Protein AF-A0A4Y2PG86-F1 (afdb_monomer)

Secondary structure (DSSP, 8-state):
-------S--GGG-EEEEEEEEETTEEEEEEEEE----PPPPPSS-EEEEE-SS-EEEE---S---SS-------------

Sequence (81 aa):
MSELQILKTHRNDTGTYSCSAVSDIGTDEATIQYIVQGRPDPPPDISVVNVTSRSVTLQWDVKHDGNSHVTGSVVQYQSIS

pLDDT: mean 91.76, std 5.01, range [69.31, 97.75]

Mean predicted aligned error: 5.9 Å

InterPro domains:
  IPR003961 Fibronectin type III [PF00041] (41-79)
  IPR003961 Fibronectin type III [PS50853] (42-81)
  IPR003961 Fibronectin type III [cd00063] (40-78)
  IPR013783 Immunoglobulin-like fold [G3DSA:2.60.40.10] (1-42)
  IPR013783 Immunoglobulin-like fold [G3DSA:2.60.40.10] (43-81)
  IPR036116 Fibronectin type III superfamily [SSF49265] (26-79)
  IPR036179 Immunoglobulin-like domain superfamily [SSF48726] (3-36)

Structure (mmCIF, N/CA/C/O backbone):
data_AF-A0A4Y2PG86-F1
#
_entry.id   AF-A0A4Y2PG86-F1
#
loop_
_atom_site.group_PDB
_atom_site.id
_atom_site.type_symbol
_atom_site.label_atom_id
_atom_site.label_alt_id
_atom_site.label_comp_id
_atom_site.label_asym_id
_atom_site.label_entity_id
_atom_site.label_seq_id
_atom_site.pdbx_PDB_ins_code
_atom_site.Cartn_x
_atom_site.Cartn_y
_atom_site.Cartn_z
_atom_site.occupancy
_atom_site.B_iso_or_equiv
_atom_site.auth_seq_id
_atom_site.auth_comp_id
_atom_site.auth_asym_id
_atom_site.auth_atom_id
_atom_site.pdbx_PDB_model_num
ATOM 1 N N . MET A 1 1 ? 4.794 -9.305 -30.760 1.00 69.31 1 MET A N 1
ATOM 2 C CA . MET A 1 1 ? 4.388 -8.470 -29.614 1.00 69.31 1 MET A CA 1
ATOM 3 C C . MET A 1 1 ? 5.053 -9.075 -28.396 1.00 69.31 1 MET A C 1
ATOM 5 O O . MET A 1 1 ? 4.896 -10.273 -28.201 1.00 69.31 1 MET A O 1
ATOM 9 N N . SER A 1 2 ? 5.863 -8.303 -27.677 1.00 85.06 2 SER A N 1
ATOM 10 C CA . SER A 1 2 ? 6.458 -8.747 -26.412 1.00 85.06 2 SER A CA 1
ATOM 11 C C . SER A 1 2 ? 5.507 -8.373 -25.279 1.00 85.06 2 SER A C 1
ATOM 13 O O . SER A 1 2 ? 4.963 -7.272 -25.291 1.00 85.06 2 SER A O 1
ATOM 15 N N . GLU A 1 3 ? 5.286 -9.282 -24.335 1.00 93.00 3 GLU A N 1
ATOM 16 C CA . GLU A 1 3 ? 4.364 -9.095 -23.212 1.00 93.00 3 GLU A CA 1
ATOM 17 C C . GLU A 1 3 ? 5.024 -9.585 -21.918 1.00 93.00 3 GLU A C 1
ATOM 19 O O . GLU A 1 3 ? 5.682 -10.626 -21.909 1.00 93.00 3 GLU A O 1
ATOM 24 N N . LEU A 1 4 ? 4.832 -8.836 -20.828 1.00 93.19 4 LEU A N 1
ATOM 25 C CA . LEU A 1 4 ? 5.178 -9.251 -19.471 1.00 93.19 4 LEU A CA 1
ATOM 26 C C . LEU A 1 4 ? 3.885 -9.448 -18.676 1.00 93.19 4 LEU A C 1
ATOM 28 O O . LEU A 1 4 ? 3.084 -8.524 -18.555 1.00 93.19 4 LEU A O 1
ATOM 32 N N . GLN A 1 5 ? 3.711 -10.634 -18.095 1.00 95.19 5 GLN A N 1
ATOM 33 C CA . GLN A 1 5 ? 2.578 -10.953 -17.229 1.00 95.19 5 GLN A CA 1
ATOM 34 C C . GLN A 1 5 ? 3.049 -11.122 -15.783 1.00 95.19 5 GLN A C 1
ATOM 36 O O . GLN A 1 5 ? 3.846 -12.010 -15.482 1.00 95.19 5 GLN A O 1
ATOM 41 N N . ILE A 1 6 ? 2.526 -10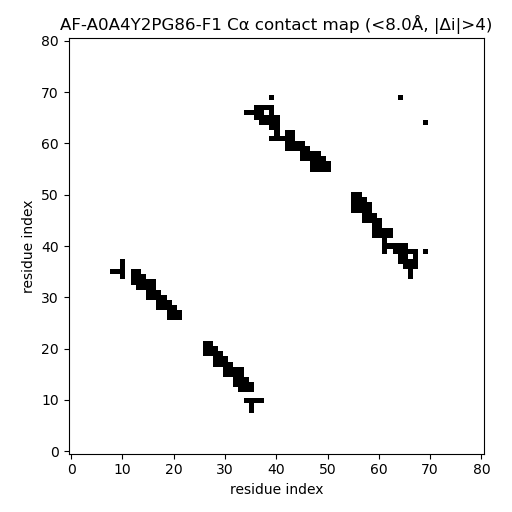.291 -14.880 1.00 94.56 6 ILE A N 1
ATOM 42 C CA . ILE A 1 6 ? 2.748 -10.411 -13.435 1.00 94.56 6 ILE A CA 1
ATOM 43 C C . ILE A 1 6 ? 1.493 -11.038 -12.830 1.00 94.56 6 ILE A C 1
ATOM 45 O O . ILE A 1 6 ? 0.428 -10.422 -12.785 1.00 94.56 6 ILE A O 1
ATOM 49 N N . LEU A 1 7 ? 1.599 -12.293 -12.400 1.00 94.75 7 LEU A N 1
ATOM 50 C CA . LEU A 1 7 ? 0.493 -13.035 -11.796 1.00 94.75 7 LEU A CA 1
ATOM 51 C C . LEU A 1 7 ? 0.579 -12.960 -10.270 1.00 94.75 7 LEU A C 1
ATOM 53 O O . LEU A 1 7 ? 1.671 -13.019 -9.715 1.00 94.75 7 LEU A O 1
ATOM 57 N N . LYS A 1 8 ? -0.577 -12.923 -9.592 1.00 92.75 8 LYS A N 1
ATOM 58 C CA . LYS A 1 8 ? -0.671 -12.849 -8.117 1.00 92.75 8 LYS A CA 1
ATOM 59 C C . LYS A 1 8 ? 0.134 -11.674 -7.540 1.00 92.75 8 LYS A C 1
ATOM 61 O O . LYS A 1 8 ? 0.954 -11.855 -6.646 1.00 92.75 8 LYS A O 1
ATOM 66 N N . THR A 1 9 ? -0.136 -10.486 -8.066 1.00 92.62 9 THR A N 1
ATOM 67 C CA . THR A 1 9 ? 0.549 -9.237 -7.722 1.00 92.62 9 THR A CA 1
ATOM 68 C C . THR A 1 9 ? 0.585 -8.989 -6.217 1.00 92.62 9 THR A C 1
ATOM 70 O O . THR A 1 9 ? -0.442 -9.079 -5.535 1.00 92.62 9 THR A O 1
ATOM 73 N N . HIS A 1 10 ? 1.751 -8.615 -5.715 1.00 92.44 10 HIS A N 1
ATOM 74 C CA . HIS A 1 10 ? 1.993 -8.210 -4.343 1.00 92.44 10 HIS A CA 1
ATOM 75 C C . HIS A 1 10 ? 2.492 -6.758 -4.310 1.00 92.44 10 HIS A C 1
ATOM 77 O O . HIS A 1 10 ? 2.955 -6.212 -5.305 1.00 92.44 10 HIS A O 1
ATOM 83 N N . ARG A 1 11 ? 2.384 -6.077 -3.162 1.00 90.00 11 ARG A N 1
ATOM 84 C CA . ARG A 1 11 ? 2.718 -4.641 -3.062 1.00 90.00 11 ARG A CA 1
ATOM 85 C C . ARG A 1 11 ? 4.155 -4.307 -3.476 1.00 90.00 11 ARG A C 1
ATOM 87 O O . ARG A 1 11 ? 4.397 -3.210 -3.971 1.00 90.00 11 ARG A O 1
ATOM 94 N N . ASN A 1 12 ? 5.082 -5.246 -3.287 1.00 93.06 12 ASN A N 1
ATOM 95 C CA . ASN A 1 12 ? 6.488 -5.124 -3.688 1.00 93.06 12 ASN A CA 1
ATOM 96 C C . ASN A 1 12 ? 6.702 -5.181 -5.209 1.00 93.06 12 ASN A C 1
ATOM 98 O O . ASN A 1 12 ? 7.795 -4.849 -5.650 1.00 93.06 12 ASN A O 1
ATOM 102 N N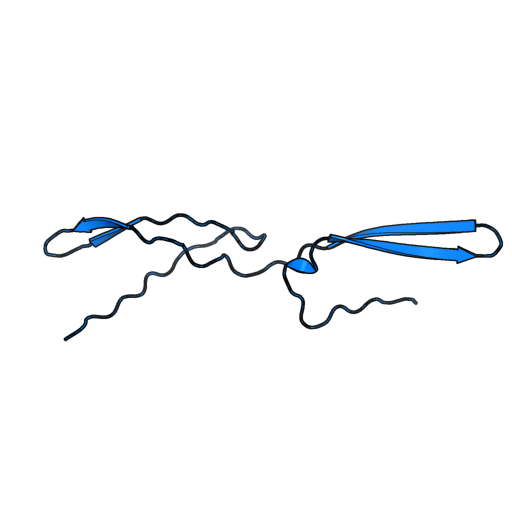 . ASP A 1 13 ? 5.685 -5.549 -5.990 1.00 95.44 13 ASP A N 1
ATOM 103 C CA . ASP A 1 13 ? 5.711 -5.420 -7.449 1.00 95.44 13 ASP A CA 1
ATOM 104 C C . ASP A 1 13 ? 5.501 -3.959 -7.886 1.00 95.44 13 ASP A C 1
ATOM 106 O O . ASP A 1 13 ? 5.603 -3.638 -9.061 1.00 95.44 13 ASP A O 1
ATOM 110 N N . THR A 1 14 ? 5.211 -3.031 -6.966 1.00 95.69 14 THR A N 1
ATOM 111 C CA . THR A 1 14 ? 5.183 -1.599 -7.290 1.00 95.69 14 THR A CA 1
ATOM 112 C C . THR A 1 14 ? 6.574 -1.122 -7.693 1.00 95.69 14 THR A C 1
ATOM 114 O O . THR A 1 14 ? 7.535 -1.275 -6.940 1.00 95.69 14 THR A O 1
ATOM 117 N N . GLY A 1 15 ? 6.678 -0.475 -8.850 1.00 96.19 15 GLY A N 1
ATOM 118 C CA . GLY A 1 15 ? 7.948 0.033 -9.346 1.00 96.19 15 GLY A CA 1
ATOM 119 C C . GLY A 1 15 ? 7.875 0.568 -10.768 1.00 96.19 15 GLY A C 1
ATOM 120 O O . GLY A 1 15 ? 6.817 0.614 -11.397 1.00 96.19 15 GLY A O 1
ATOM 121 N N . THR A 1 16 ? 9.033 0.980 -11.273 1.00 97.75 16 THR A N 1
ATOM 122 C CA . THR A 1 16 ? 9.199 1.374 -12.672 1.00 97.75 16 THR A CA 1
ATOM 123 C C . THR A 1 16 ? 9.662 0.166 -13.469 1.00 97.75 16 THR A C 1
ATOM 125 O O . THR A 1 16 ? 10.728 -0.386 -13.207 1.00 97.75 16 THR A O 1
ATOM 128 N N . TYR A 1 17 ? 8.864 -0.224 -14.452 1.00 96.69 17 TYR A N 1
ATOM 129 C CA . TYR A 1 17 ? 9.185 -1.286 -15.393 1.00 96.69 17 TYR A CA 1
ATOM 130 C C . TYR A 1 17 ? 9.686 -0.665 -16.686 1.00 96.69 17 TYR A C 1
ATOM 132 O O . TYR A 1 17 ? 9.155 0.354 -17.131 1.00 96.69 17 TYR A O 1
ATOM 140 N N . SER A 1 18 ? 10.697 -1.285 -17.288 1.00 96.38 18 SER A N 1
ATOM 141 C CA . SER A 1 18 ? 11.251 -0.849 -18.562 1.00 96.38 18 SER A CA 1
ATOM 142 C C . SER A 1 18 ? 11.200 -1.968 -19.593 1.00 96.38 18 SER A C 1
ATOM 144 O O . SER A 1 18 ? 11.514 -3.121 -19.295 1.00 96.38 18 SER A O 1
ATOM 146 N N . CYS A 1 19 ? 10.790 -1.615 -20.806 1.00 95.25 19 CYS A N 1
ATOM 147 C CA . CYS A 1 19 ? 10.823 -2.471 -21.975 1.00 95.25 19 CYS A CA 1
ATOM 148 C C . CYS A 1 19 ? 11.833 -1.894 -22.966 1.00 95.25 19 CYS A C 1
ATOM 150 O O . CYS A 1 19 ? 11.595 -0.835 -23.545 1.00 95.25 19 CYS A O 1
ATOM 152 N N . SER A 1 20 ? 12.936 -2.609 -23.184 1.00 94.94 20 SER A N 1
ATOM 153 C CA . SER A 1 20 ? 13.982 -2.211 -24.129 1.00 94.94 20 SER A CA 1
ATOM 154 C C . SER A 1 20 ? 13.970 -3.104 -25.370 1.00 94.94 20 SER A C 1
ATOM 156 O O . SER A 1 20 ? 13.918 -4.331 -25.262 1.00 94.94 20 SER A O 1
ATOM 158 N N . ALA A 1 21 ? 14.051 -2.497 -26.550 1.00 95.38 21 ALA A N 1
ATOM 159 C CA . ALA A 1 21 ? 14.220 -3.179 -27.826 1.00 95.38 21 ALA A CA 1
ATOM 160 C C . ALA A 1 21 ? 15.620 -2.884 -28.369 1.00 95.38 21 ALA A C 1
ATOM 162 O O . ALA A 1 21 ? 15.979 -1.726 -28.560 1.00 95.38 21 ALA A O 1
ATOM 163 N N . VAL A 1 22 ? 16.413 -3.928 -28.615 1.00 96.06 22 VAL A N 1
ATOM 164 C CA . VAL A 1 22 ? 17.799 -3.810 -29.092 1.00 96.06 22 VAL A CA 1
ATOM 165 C C . VAL A 1 22 ? 17.903 -4.391 -30.499 1.00 96.06 22 VAL A C 1
ATOM 167 O O . VAL A 1 22 ? 17.386 -5.475 -30.769 1.00 96.06 22 VAL A O 1
ATOM 170 N N . SER A 1 23 ? 18.582 -3.673 -31.386 1.00 94.69 23 SER A N 1
ATOM 171 C CA . SER A 1 23 ? 18.891 -4.070 -32.761 1.00 94.69 23 SER A CA 1
ATOM 172 C C . SER A 1 23 ? 20.348 -3.737 -33.095 1.00 94.69 23 SER A C 1
ATOM 174 O O . SER A 1 23 ? 20.992 -2.979 -32.370 1.00 94.69 23 SER A O 1
ATOM 176 N N . ASP A 1 24 ? 20.857 -4.236 -34.224 1.00 96.44 24 ASP A N 1
ATOM 177 C CA . ASP A 1 24 ? 22.243 -3.993 -34.664 1.00 96.44 24 ASP A CA 1
ATOM 178 C C . ASP A 1 24 ? 22.580 -2.502 -34.861 1.00 96.44 24 ASP A C 1
ATOM 180 O O . ASP A 1 24 ? 23.748 -2.119 -34.864 1.00 96.44 24 ASP A O 1
ATOM 184 N N . ILE A 1 25 ? 21.560 -1.654 -35.028 1.00 94.62 25 ILE A N 1
ATOM 185 C CA . ILE A 1 25 ? 21.701 -0.213 -35.274 1.00 94.62 25 ILE A CA 1
ATOM 186 C C . ILE A 1 25 ? 21.431 0.650 -34.037 1.00 94.62 25 ILE A C 1
ATOM 188 O O . ILE A 1 25 ? 21.662 1.858 -34.084 1.00 94.62 25 ILE A O 1
ATOM 192 N N . GLY A 1 26 ? 20.941 0.067 -32.940 1.00 94.81 26 GLY A N 1
ATOM 193 C CA . GLY A 1 26 ? 20.647 0.817 -31.723 1.00 94.81 26 GLY A CA 1
ATOM 194 C C . GLY A 1 26 ? 19.601 0.184 -30.812 1.00 94.81 26 GLY A C 1
ATOM 195 O O . GLY A 1 26 ? 19.086 -0.907 -31.072 1.00 94.81 26 GLY A O 1
ATOM 196 N N . THR A 1 27 ? 19.284 0.926 -29.752 1.00 96.75 27 THR A N 1
ATOM 197 C CA . THR A 1 27 ? 18.372 0.535 -28.673 1.00 96.75 27 THR A CA 1
ATOM 198 C C . THR A 1 27 ? 17.287 1.590 -28.498 1.00 96.75 27 THR A C 1
ATOM 200 O O . THR A 1 27 ? 17.585 2.783 -28.524 1.00 96.75 27 THR A O 1
ATOM 203 N N . ASP A 1 28 ? 16.056 1.143 -28.278 1.00 96.25 28 ASP A N 1
ATOM 204 C CA . ASP A 1 28 ? 14.923 1.967 -27.856 1.00 96.25 28 ASP A CA 1
ATOM 205 C C . ASP A 1 28 ? 14.377 1.461 -26.513 1.00 96.25 28 ASP A C 1
ATOM 207 O O . ASP A 1 28 ? 14.482 0.268 -26.211 1.00 96.25 28 ASP A O 1
ATOM 211 N N . GLU A 1 29 ? 13.820 2.348 -25.690 1.00 96.44 29 GLU A N 1
ATOM 212 C CA . GLU A 1 29 ? 13.375 2.032 -24.329 1.00 96.44 29 GLU A CA 1
ATOM 213 C C . GLU A 1 29 ? 12.079 2.768 -23.965 1.00 96.44 29 GLU A C 1
ATOM 215 O O . GLU A 1 29 ? 11.971 3.986 -24.102 1.00 96.44 29 GLU A O 1
ATOM 220 N N . ALA A 1 30 ? 11.103 2.028 -23.436 1.00 95.19 30 ALA A N 1
ATOM 221 C CA . ALA A 1 30 ? 9.848 2.563 -22.920 1.00 95.19 30 ALA A CA 1
ATOM 222 C C . ALA A 1 30 ? 9.669 2.186 -21.446 1.00 95.19 30 ALA A C 1
ATOM 224 O O . ALA A 1 30 ? 9.800 1.019 -21.077 1.00 95.19 30 ALA A O 1
ATOM 225 N N . THR A 1 31 ? 9.320 3.163 -20.607 1.00 96.75 31 THR A N 1
ATOM 226 C CA . THR A 1 31 ? 9.140 2.971 -19.161 1.00 96.75 31 THR A CA 1
ATOM 227 C C . THR A 1 31 ? 7.686 3.152 -18.736 1.00 96.75 31 THR A C 1
ATOM 229 O O . THR A 1 31 ? 6.945 3.952 -19.306 1.00 96.75 31 THR A O 1
ATOM 232 N N . ILE A 1 32 ? 7.268 2.393 -17.724 1.00 96.00 32 ILE A N 1
ATOM 233 C CA . ILE A 1 32 ? 5.922 2.430 -17.146 1.00 96.00 32 ILE A CA 1
ATOM 234 C C . ILE A 1 32 ? 6.048 2.420 -15.625 1.00 96.00 32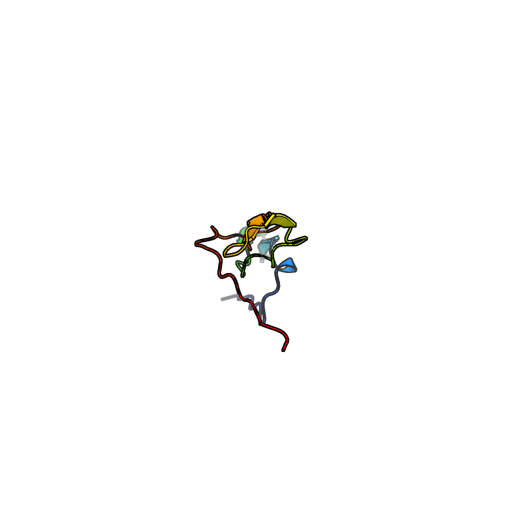 ILE A C 1
ATOM 236 O O . ILE A 1 32 ? 6.751 1.585 -15.057 1.00 96.00 32 ILE A O 1
ATOM 240 N N . GLN A 1 33 ? 5.329 3.318 -14.953 1.00 96.81 33 GLN A N 1
ATOM 241 C CA . GLN A 1 33 ? 5.164 3.264 -13.505 1.00 96.81 33 GLN A CA 1
ATOM 242 C C . GLN A 1 33 ? 3.982 2.354 -13.163 1.00 96.81 33 GLN A C 1
ATOM 244 O O . GLN A 1 33 ? 2.833 2.669 -13.473 1.00 96.81 33 GLN A O 1
ATOM 249 N N . TYR A 1 34 ? 4.263 1.229 -12.516 1.00 95.62 34 TYR A N 1
ATOM 250 C CA . TYR A 1 34 ? 3.255 0.284 -12.059 1.00 95.62 34 TYR A CA 1
ATOM 251 C C . TYR A 1 34 ? 3.060 0.427 -10.549 1.00 95.62 34 TYR A C 1
ATOM 253 O O . TYR A 1 34 ? 4.013 0.312 -9.779 1.00 95.62 34 TYR A O 1
ATOM 261 N N . ILE A 1 35 ? 1.824 0.701 -10.123 1.00 95.06 35 ILE A N 1
ATOM 262 C CA . ILE A 1 35 ? 1.458 0.877 -8.713 1.00 95.06 35 ILE A CA 1
ATOM 263 C C . ILE A 1 35 ? 0.399 -0.160 -8.367 1.00 95.06 35 ILE A C 1
ATOM 265 O O . ILE A 1 35 ? -0.726 -0.104 -8.866 1.00 95.06 35 ILE A O 1
ATOM 269 N N . VAL A 1 36 ? 0.750 -1.095 -7.488 1.00 94.81 36 VAL A N 1
ATOM 270 C CA . VAL A 1 36 ? -0.205 -2.084 -6.991 1.00 94.81 36 VAL A CA 1
ATOM 271 C C . VAL A 1 36 ? -1.102 -1.417 -5.958 1.00 94.81 36 VAL A C 1
ATOM 273 O O . VAL A 1 36 ? -0.634 -0.959 -4.913 1.00 94.81 36 VAL A O 1
ATOM 276 N N . GLN A 1 37 ? -2.400 -1.381 -6.243 1.00 93.75 37 GLN A N 1
ATOM 277 C CA . GLN A 1 37 ? -3.413 -0.944 -5.291 1.00 93.75 37 GLN A CA 1
ATOM 278 C C . GLN A 1 37 ? -3.927 -2.134 -4.487 1.00 93.75 37 GLN A C 1
ATOM 280 O O . GLN A 1 37 ? -4.121 -3.233 -5.008 1.00 93.75 37 GLN A O 1
ATOM 285 N N . GLY A 1 38 ? -4.150 -1.913 -3.200 1.00 89.69 38 GLY A N 1
ATOM 286 C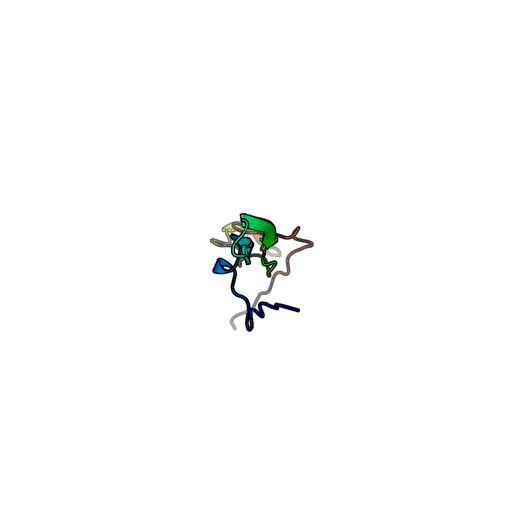 CA . GLY A 1 38 ? -4.639 -2.923 -2.280 1.00 89.69 38 GLY A CA 1
ATOM 287 C C . GLY A 1 38 ? -5.609 -2.339 -1.269 1.00 89.69 38 GLY A C 1
ATOM 288 O O . GLY A 1 38 ? -6.005 -1.180 -1.335 1.00 89.69 38 GLY A O 1
ATOM 289 N N . ARG A 1 39 ? -5.998 -3.169 -0.303 1.00 88.25 39 ARG A N 1
ATOM 290 C CA . ARG A 1 39 ? -6.754 -2.685 0.855 1.00 88.25 39 ARG A CA 1
ATOM 291 C C . ARG A 1 39 ? -5.836 -1.848 1.751 1.00 88.25 39 ARG A C 1
ATOM 293 O O . ARG A 1 39 ? -4.647 -2.172 1.801 1.00 88.25 39 ARG A O 1
ATOM 300 N N . PRO A 1 40 ? -6.370 -0.855 2.478 1.00 90.31 40 PRO A N 1
ATOM 301 C CA . PRO A 1 40 ? -5.654 -0.222 3.575 1.00 90.31 40 PRO A CA 1
ATOM 302 C C . PRO A 1 40 ? -5.193 -1.263 4.590 1.00 90.31 40 PRO A C 1
ATOM 304 O O . PRO A 1 40 ? -5.818 -2.319 4.743 1.00 90.31 40 PRO A O 1
ATOM 307 N N . ASP A 1 41 ? -4.114 -0.957 5.295 1.00 88.44 41 ASP A N 1
ATOM 308 C CA . ASP A 1 41 ? -3.677 -1.791 6.403 1.00 88.44 41 ASP A CA 1
ATOM 309 C C . ASP A 1 41 ? -4.673 -1.686 7.563 1.00 88.44 41 ASP A C 1
ATOM 311 O O . ASP A 1 41 ? -5.269 -0.620 7.773 1.00 88.44 41 ASP A O 1
ATOM 315 N N . PRO A 1 42 ? -4.871 -2.777 8.327 1.00 86.69 42 PRO A N 1
ATOM 316 C CA . PRO A 1 42 ? -5.632 -2.712 9.562 1.00 86.69 42 PRO A CA 1
ATOM 317 C C . PRO A 1 42 ? -5.091 -1.583 10.446 1.00 86.69 42 PRO A C 1
ATOM 319 O O . PRO A 1 42 ? -3.867 -1.436 10.541 1.00 86.69 42 PRO A O 1
ATOM 322 N N . PRO A 1 43 ? -5.960 -0.797 11.101 1.00 87.81 43 PRO A N 1
ATOM 323 C CA . PRO A 1 43 ? -5.494 0.224 12.020 1.00 87.81 43 PRO A CA 1
ATOM 324 C C . PRO A 1 43 ? -4.669 -0.429 13.132 1.00 87.81 43 PRO A C 1
ATOM 326 O O . PRO A 1 43 ? -5.192 -1.315 13.818 1.00 87.81 43 PRO A O 1
ATOM 329 N N . PRO A 1 44 ? -3.397 -0.049 13.325 1.00 81.19 44 PRO A N 1
ATOM 330 C CA . PRO A 1 44 ? -2.680 -0.466 14.514 1.00 81.19 44 PRO A CA 1
ATOM 331 C C . PRO A 1 44 ? -3.214 0.297 15.724 1.00 81.19 44 PRO A C 1
ATOM 333 O O . PRO A 1 44 ? -3.686 1.428 15.601 1.00 81.19 44 PRO A O 1
ATOM 336 N N . ASP A 1 45 ? -3.092 -0.326 16.893 1.00 85.75 45 ASP A N 1
ATOM 337 C CA . ASP A 1 45 ? -3.226 0.342 18.188 1.00 85.75 45 ASP A CA 1
ATOM 338 C C . ASP A 1 45 ? -4.539 1.124 18.359 1.00 85.75 45 ASP A C 1
ATOM 340 O O . ASP A 1 45 ? -4.555 2.328 18.615 1.00 85.75 45 ASP A O 1
ATOM 344 N N . ILE A 1 46 ? -5.670 0.421 18.237 1.00 91.00 46 ILE A N 1
ATOM 345 C CA . ILE A 1 46 ? -6.985 0.990 18.552 1.00 91.00 46 ILE A CA 1
ATOM 346 C C . ILE A 1 46 ? -6.994 1.428 20.021 1.00 91.00 46 ILE A C 1
ATOM 348 O O . ILE A 1 46 ? -6.888 0.608 20.934 1.00 91.00 46 ILE A O 1
ATOM 352 N N . SER A 1 47 ? -7.159 2.729 20.243 1.00 93.19 47 SER A N 1
ATOM 353 C CA . SER A 1 47 ? -7.179 3.337 21.570 1.00 93.19 47 SER A CA 1
ATOM 354 C C . SER A 1 47 ? -8.606 3.625 22.028 1.00 93.19 47 SER A C 1
ATOM 356 O O . SER A 1 47 ? -9.451 4.089 21.259 1.00 93.19 47 SER A O 1
ATOM 358 N N . VAL A 1 48 ? -8.879 3.354 23.304 1.00 94.44 48 VAL A N 1
ATOM 359 C CA . VAL A 1 48 ? -10.128 3.755 23.957 1.00 94.44 48 VAL A CA 1
ATOM 360 C C . VAL A 1 48 ? -9.901 5.112 24.602 1.00 94.44 48 VAL A C 1
ATOM 362 O O . VAL A 1 48 ? -9.148 5.225 25.566 1.00 94.44 48 VAL A O 1
ATOM 365 N N . VAL A 1 49 ? -10.560 6.142 24.081 1.00 96.81 49 VAL A N 1
ATOM 366 C CA . VAL A 1 49 ? -10.373 7.523 24.555 1.00 96.81 49 VAL A CA 1
ATOM 367 C C . VAL A 1 49 ? -11.480 7.976 25.498 1.00 96.81 49 VAL A C 1
ATOM 369 O O . VAL A 1 49 ? -11.296 8.910 26.277 1.00 96.81 49 VAL A O 1
ATOM 372 N N . ASN A 1 50 ? -12.638 7.315 25.462 1.00 95.81 50 ASN A N 1
ATOM 373 C CA . ASN A 1 50 ? -13.717 7.583 26.400 1.00 95.81 50 ASN A CA 1
ATOM 374 C C . ASN A 1 50 ? -14.590 6.350 26.626 1.00 95.81 50 ASN A C 1
ATOM 376 O O . ASN A 1 50 ? -14.869 5.597 25.693 1.00 95.81 50 ASN A O 1
ATOM 380 N N . VAL A 1 51 ? -15.050 6.186 27.864 1.00 96.25 51 VAL A N 1
ATOM 381 C CA . VAL A 1 51 ? -15.999 5.146 28.257 1.00 96.25 51 VAL A CA 1
ATOM 382 C C . VAL A 1 51 ? -17.112 5.796 29.064 1.00 96.25 51 VAL A C 1
ATOM 384 O O . VAL A 1 51 ? -16.856 6.510 30.033 1.00 96.25 51 VAL A O 1
ATOM 387 N N . THR A 1 52 ? -18.352 5.521 28.677 1.00 96.06 52 THR A N 1
ATOM 388 C CA . THR A 1 52 ? -19.551 5.853 29.448 1.00 96.06 52 THR A CA 1
ATOM 389 C C . THR A 1 52 ? -20.293 4.572 29.821 1.00 96.06 52 THR A C 1
ATOM 391 O O . THR A 1 52 ? -19.931 3.475 29.399 1.00 96.06 52 THR A O 1
ATOM 394 N N . SER A 1 53 ? -21.381 4.689 30.586 1.00 94.12 53 SER A N 1
ATOM 395 C CA . SER A 1 53 ? -22.230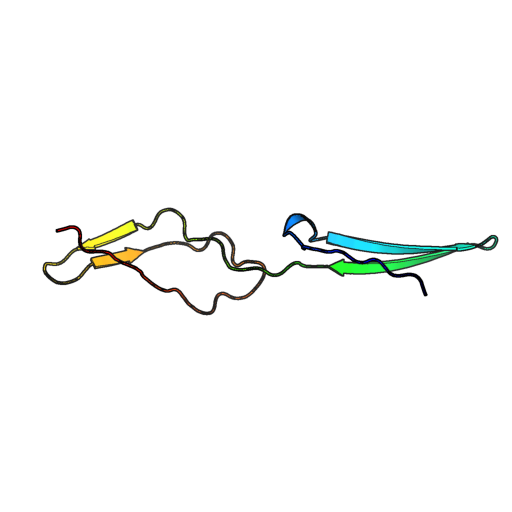 3.536 30.912 1.00 94.12 53 SER A CA 1
ATOM 396 C C . SER A 1 53 ? -22.942 2.924 29.697 1.00 94.12 53 SER A C 1
ATOM 398 O O . SER A 1 53 ? -23.488 1.829 29.816 1.00 94.12 53 SER A O 1
ATOM 400 N N . ARG A 1 54 ? -22.986 3.622 28.549 1.00 93.50 54 ARG A N 1
ATOM 401 C CA . ARG A 1 54 ? -23.726 3.196 27.345 1.00 93.50 54 ARG A CA 1
ATOM 402 C C . ARG A 1 54 ? -22.942 3.313 26.035 1.00 93.50 54 ARG A C 1
ATOM 404 O O . ARG A 1 54 ? -23.469 2.932 24.995 1.00 93.50 54 ARG A O 1
ATOM 411 N N . SER A 1 55 ? -21.729 3.855 26.050 1.00 93.38 55 SER A N 1
ATOM 412 C CA . SER A 1 55 ? -20.931 4.075 24.843 1.00 93.38 55 SER A CA 1
ATOM 413 C C . SER A 1 55 ? -19.436 3.990 25.120 1.00 93.38 55 SER A C 1
ATOM 415 O O . SER A 1 55 ? -18.978 4.207 26.242 1.00 93.38 55 SER A O 1
ATOM 417 N N . VAL A 1 56 ? -18.678 3.707 24.066 1.00 94.69 56 VAL A N 1
ATOM 418 C CA . VAL A 1 56 ? -17.216 3.736 24.056 1.00 94.69 56 VAL A CA 1
ATOM 419 C C . VAL A 1 56 ? -16.780 4.529 22.831 1.00 94.69 56 VAL A C 1
ATOM 421 O O . VAL A 1 56 ? -17.305 4.308 21.740 1.00 94.69 56 VAL A O 1
ATOM 424 N N . THR A 1 57 ? -15.830 5.444 23.005 1.00 95.12 57 THR A N 1
ATOM 425 C CA . THR A 1 57 ? -15.204 6.177 21.901 1.00 95.12 57 THR A CA 1
ATOM 426 C C . THR A 1 57 ? -13.848 5.557 21.607 1.00 95.12 57 THR A C 1
ATOM 428 O O . THR A 1 57 ? -12.996 5.455 22.494 1.00 95.12 57 THR A O 1
ATOM 431 N N . LEU A 1 58 ? -13.662 5.160 20.352 1.00 94.00 58 LEU A N 1
ATOM 432 C CA . LEU A 1 58 ? -12.437 4.563 19.839 1.00 94.00 58 LEU A CA 1
ATOM 433 C C . LEU A 1 58 ? -11.718 5.563 18.930 1.00 94.00 58 LEU A C 1
ATOM 435 O O . LEU A 1 58 ? -12.368 6.296 18.185 1.00 94.00 58 LEU A O 1
ATOM 439 N N . GLN A 1 59 ? -10.390 5.563 18.973 1.00 93.69 59 GLN A N 1
ATOM 440 C CA . GLN A 1 59 ? -9.538 6.352 18.089 1.00 93.69 59 GLN A CA 1
ATOM 441 C C . GLN A 1 59 ? -8.409 5.473 17.546 1.00 93.69 59 GLN A C 1
ATOM 443 O O . GLN A 1 59 ? -7.797 4.707 18.292 1.00 93.69 59 GLN A O 1
ATOM 448 N N . TRP A 1 60 ? -8.136 5.592 16.249 1.00 91.44 60 TRP A N 1
ATOM 449 C CA . TRP A 1 60 ? -7.067 4.873 15.560 1.00 91.44 60 TRP A CA 1
ATOM 450 C C . TRP A 1 60 ? -6.533 5.694 14.383 1.00 91.44 60 TRP A C 1
ATOM 452 O O . TRP A 1 60 ? -7.245 6.542 13.842 1.00 91.44 60 TRP A O 1
ATOM 462 N N . ASP A 1 61 ? -5.307 5.387 13.961 1.00 88.44 61 ASP A N 1
ATOM 463 C CA . ASP A 1 61 ? -4.673 5.971 12.777 1.00 88.44 61 ASP A CA 1
ATOM 464 C C . ASP A 1 61 ? -4.617 4.955 11.630 1.00 88.44 61 ASP A C 1
ATOM 466 O O . ASP A 1 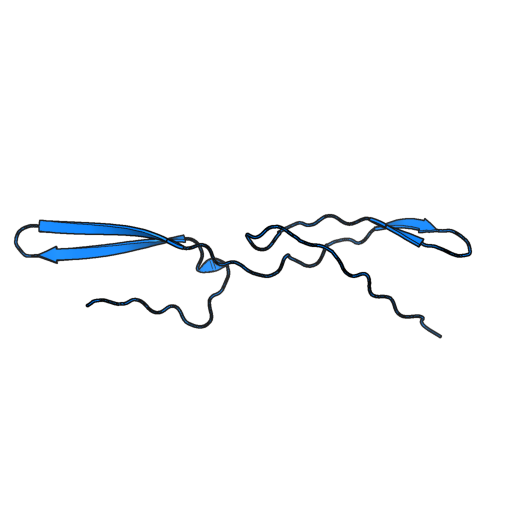61 ? -4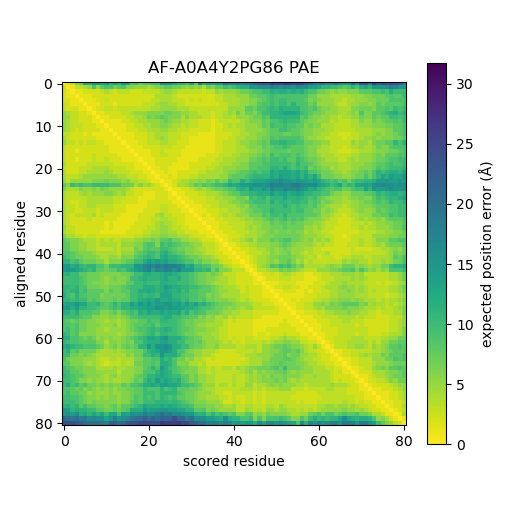.432 3.756 11.845 1.00 88.44 61 ASP A O 1
ATOM 470 N N . VAL A 1 62 ? -4.710 5.428 10.386 1.00 86.12 62 VAL A N 1
ATOM 471 C CA . VAL A 1 62 ? -4.440 4.606 9.197 1.00 86.12 62 VAL A CA 1
ATOM 472 C C . VAL A 1 62 ? -2.965 4.756 8.835 1.00 86.12 62 VAL A C 1
ATOM 474 O O . VAL A 1 62 ? -2.533 5.838 8.448 1.00 86.12 62 VAL A O 1
ATOM 477 N N . LYS A 1 63 ? -2.172 3.684 8.954 1.00 84.19 63 LYS A N 1
ATOM 478 C CA . LYS A 1 63 ? -0.737 3.733 8.605 1.00 84.19 63 LYS A CA 1
ATOM 479 C C . LYS A 1 63 ? -0.479 3.693 7.107 1.00 84.19 63 LYS A C 1
ATOM 481 O O . LYS A 1 63 ? 0.442 4.348 6.632 1.00 84.19 63 LYS A O 1
ATOM 486 N N . HIS A 1 64 ? -1.258 2.901 6.383 1.00 86.88 64 HIS A N 1
ATOM 487 C CA . HIS A 1 64 ? -1.108 2.739 4.948 1.00 86.88 64 HIS A CA 1
ATOM 488 C C . HIS A 1 64 ? -2.481 2.535 4.318 1.00 86.88 64 HIS A C 1
ATOM 490 O O . HIS A 1 64 ? -3.263 1.702 4.772 1.00 86.88 64 HIS A O 1
ATOM 496 N N . ASP A 1 65 ? -2.775 3.304 3.278 1.00 87.94 65 ASP A N 1
ATOM 497 C CA . ASP A 1 65 ? -4.076 3.346 2.608 1.00 87.94 65 ASP A CA 1
ATOM 498 C C . ASP A 1 65 ? -4.200 2.331 1.457 1.00 87.94 65 ASP A C 1
ATOM 500 O O . ASP A 1 65 ? -5.269 2.162 0.877 1.00 87.94 65 ASP A O 1
ATOM 504 N N . GLY A 1 66 ? -3.125 1.598 1.154 1.00 89.69 66 GLY A N 1
ATOM 505 C CA . GLY A 1 66 ? -3.104 0.630 0.063 1.00 89.69 66 GLY A CA 1
ATOM 506 C C . GLY A 1 66 ? -2.951 1.278 -1.313 1.00 89.69 66 GLY A C 1
ATOM 507 O O . GLY A 1 66 ? -3.378 0.679 -2.298 1.00 89.69 66 GLY A O 1
ATOM 508 N N . ASN A 1 67 ? -2.359 2.477 -1.397 1.00 90.06 67 ASN A N 1
ATOM 509 C CA . ASN A 1 67 ? -2.215 3.268 -2.627 1.00 90.06 67 ASN A CA 1
ATOM 510 C C . ASN A 1 67 ? -3.566 3.679 -3.244 1.00 90.06 67 ASN A C 1
ATOM 512 O O . ASN A 1 67 ? -3.699 3.831 -4.463 1.00 90.06 67 ASN A O 1
ATOM 516 N N . SER A 1 68 ? -4.587 3.830 -2.402 1.00 89.25 68 SER A N 1
ATOM 517 C CA . SER A 1 68 ? -5.922 4.278 -2.784 1.00 89.25 68 SER A CA 1
ATOM 518 C C . SER A 1 68 ? -6.570 5.019 -1.624 1.00 89.25 68 SER A C 1
ATOM 520 O O . SER A 1 68 ? -6.345 4.701 -0.462 1.00 89.25 68 SER A O 1
ATOM 522 N N . HIS A 1 69 ? -7.436 5.981 -1.936 1.00 86.94 69 HIS A N 1
ATOM 523 C CA . HIS A 1 69 ? -8.165 6.714 -0.911 1.00 86.94 69 HIS A CA 1
ATOM 524 C C . HIS A 1 69 ? -9.051 5.780 -0.068 1.00 86.94 69 HIS A C 1
ATOM 526 O O . HIS A 1 69 ? -9.814 4.973 -0.610 1.00 86.94 69 HIS A O 1
ATOM 532 N N . VAL A 1 70 ? -8.975 5.915 1.259 1.00 86.25 70 VAL A N 1
ATOM 533 C CA . VAL A 1 70 ? -9.813 5.162 2.202 1.00 86.25 70 VAL A CA 1
ATOM 534 C C . VAL A 1 70 ? -11.223 5.741 2.217 1.00 86.25 70 VAL A C 1
ATOM 536 O O . VAL A 1 70 ? -11.420 6.895 2.580 1.00 86.25 70 VAL A O 1
ATOM 539 N N . THR A 1 71 ? -12.225 4.933 1.876 1.00 90.12 71 THR A N 1
ATOM 540 C CA . THR A 1 71 ? -13.625 5.387 1.788 1.00 90.12 71 THR A CA 1
ATOM 541 C C . THR A 1 71 ? -14.395 5.305 3.108 1.00 90.12 71 THR A C 1
ATOM 543 O O . THR A 1 71 ? -15.479 5.870 3.219 1.00 90.12 71 THR A O 1
ATOM 546 N N . GLY A 1 72 ? -13.885 4.577 4.104 1.00 87.94 72 GLY A N 1
ATOM 547 C CA . GLY A 1 72 ? -14.544 4.414 5.400 1.00 87.94 72 GLY A CA 1
ATOM 548 C C . GLY A 1 72 ? -13.959 3.279 6.238 1.00 87.94 72 GLY A C 1
ATOM 549 O O . GLY A 1 72 ? -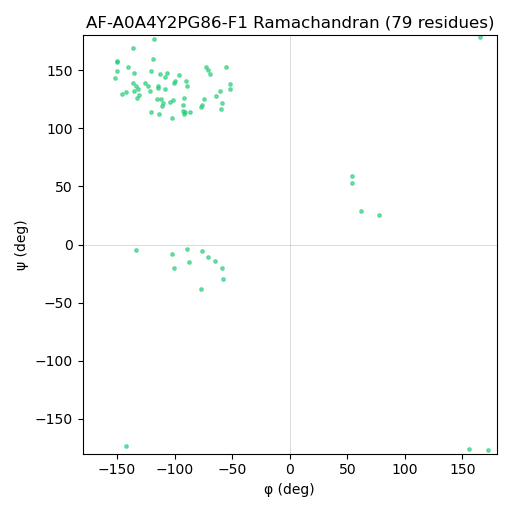13.047 2.572 5.812 1.00 87.94 72 GLY A O 1
ATOM 550 N N . SER A 1 73 ? -14.492 3.100 7.447 1.00 88.00 73 SER A N 1
ATOM 551 C CA . SER A 1 73 ? -14.070 2.062 8.394 1.00 88.00 73 SER A CA 1
ATOM 552 C C . SER A 1 73 ? -15.279 1.372 9.021 1.00 88.00 73 SER A C 1
ATOM 554 O O . SER A 1 73 ? -16.320 1.994 9.224 1.00 88.00 73 SER A O 1
ATOM 556 N N . VAL A 1 74 ? -15.134 0.084 9.338 1.00 90.31 74 VAL A N 1
ATOM 557 C CA . VAL A 1 74 ? -16.165 -0.727 9.998 1.00 90.31 74 VAL A CA 1
ATOM 558 C C . VAL A 1 74 ? -15.653 -1.138 11.371 1.00 90.31 74 VAL A C 1
ATOM 560 O O . VAL A 1 74 ? -14.587 -1.738 11.476 1.00 90.31 74 VAL A O 1
ATOM 563 N N . VAL A 1 75 ? -16.425 -0.837 12.414 1.00 90.94 75 VAL A N 1
ATOM 564 C CA . VAL A 1 75 ? -16.131 -1.272 13.784 1.00 90.94 75 VAL A CA 1
ATOM 565 C C . VAL A 1 75 ? -16.844 -2.595 14.042 1.00 90.94 75 VAL A C 1
ATOM 567 O O . VAL A 1 75 ? -18.056 -2.698 13.863 1.00 90.94 75 VAL A O 1
ATOM 570 N N . GLN A 1 76 ? -16.091 -3.604 14.472 1.00 90.94 76 GLN A N 1
ATOM 571 C CA . GLN A 1 76 ? -16.613 -4.904 14.891 1.00 90.94 76 GLN A CA 1
ATOM 572 C C . GLN A 1 76 ? -16.346 -5.091 16.384 1.00 90.94 76 GLN A C 1
ATOM 574 O O . GLN A 1 76 ? -15.261 -4.772 16.865 1.00 90.94 76 GLN A O 1
ATOM 579 N N . TYR A 1 77 ? -17.334 -5.596 17.118 1.00 89.75 77 TYR A N 1
ATOM 580 C CA . TYR A 1 77 ? -17.221 -5.869 18.547 1.00 89.75 77 TYR A CA 1
ATOM 581 C C . TYR A 1 77 ? -17.927 -7.180 18.892 1.00 89.75 77 TYR A C 1
ATOM 583 O O . TYR A 1 77 ? -18.881 -7.578 18.223 1.00 89.75 77 TYR A O 1
ATOM 591 N N . GLN A 1 78 ? -17.465 -7.840 19.951 1.00 92.44 78 GLN A N 1
ATOM 592 C CA . GLN A 1 78 ? -18.062 -9.065 20.468 1.00 92.44 78 GLN A CA 1
ATOM 593 C C . GLN A 1 78 ? -18.220 -8.943 21.981 1.00 92.44 78 GLN A C 1
ATOM 595 O O . GLN A 1 78 ? -17.256 -8.664 22.693 1.00 92.44 78 GLN A O 1
ATOM 600 N N . SER A 1 79 ? -19.439 -9.157 22.473 1.00 88.19 79 SER A N 1
ATOM 601 C CA . SER A 1 79 ? -19.689 -9.294 23.906 1.00 88.19 79 SER A CA 1
ATOM 602 C C . SER A 1 79 ? -19.190 -10.659 24.366 1.00 88.19 79 SER A C 1
ATOM 604 O O . SER A 1 79 ? -19.583 -11.682 23.807 1.00 88.19 79 SER A O 1
ATOM 606 N N . ILE A 1 80 ? -18.320 -10.669 25.372 1.00 84.25 80 ILE A N 1
ATOM 607 C CA . ILE A 1 80 ? -17.895 -11.896 26.043 1.00 84.25 80 ILE A CA 1
ATOM 608 C C . ILE A 1 80 ? -18.830 -12.072 27.241 1.00 84.25 80 ILE A C 1
ATOM 610 O O . ILE A 1 80 ? -18.875 -11.204 28.113 1.00 84.25 80 ILE A O 1
ATOM 614 N N . SER A 1 81 ? -19.630 -13.138 27.213 1.00 72.62 81 SER A N 1
ATOM 615 C CA . SER A 1 81 ? -20.535 -13.555 28.293 1.00 72.62 81 SER A CA 1
ATOM 616 C C . SER A 1 81 ? -19.853 -14.516 29.250 1.00 72.62 81 SER A C 1
ATOM 618 O O . SER A 1 81 ? -19.174 -15.426 28.718 1.00 72.62 81 SER A O 1
#

Nearest PDB structures (foldseek):
  8g4l-assembly1_o  TM=8.759E-01  e=3.180E-02  Homo sapiens
  7ceg-assembly1_A  TM=7.313E-01  e=1.891E-01  Mus musculus
  8q6t-assembly1_P  TM=5.070E-01  e=1.087E-01  Mus musculus
  7dc8-assembly2_F  TM=3.305E-01  e=2.080E+00  Homo sapiens

Foldseek 3Di:
DDDDDDPPDDQVPFDKDKDWDDDPVGIDIDI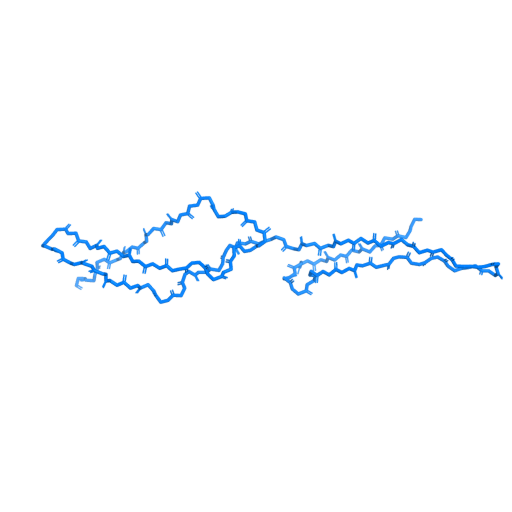DGDGFADAFDDFPDWDFPDDDPPDTDIDTDGPGRRPDDDPDDDDDDDDDD

Solvent-accessible surface area (backbone atoms only — not comparable to full-atom values): 5695 Å² total; per-residue (Å²): 136,90,84,87,85,81,77,87,79,50,70,83,69,39,44,78,47,74,53,73,51,79,54,101,90,50,74,50,77,50,77,45,81,44,77,54,68,54,72,50,51,78,58,57,77,76,37,78,80,46,78,58,101,86,50,73,44,75,48,68,54,77,87,41,45,23,83,44,88,77,90,78,85,85,90,82,88,78,88,84,129

Organism: Araneus ventricosus (NCBI:txid182803)

Radius of gyration: 22.73 Å; Cα contacts (8 Å, |Δi|>4): 96; chains: 1; bounding box: 46×21×66 Å